Protein AF-A0A832K1Q1-F1 (afdb_monomer_lite)

Foldseek 3Di:
DDDDDDDDDPPPPPPPPPPDPPPPPPPPADDLVVLVVVLVVVCVVPPDPVRVVPDDQVNSLVSDDPVSNVSQFFVPDKDFAQAKDKDKWWAFCVVPDADPNQVVVPWDFPPDWDDDPPTITTITIDIDGGTMGGGHDNGPDDDPDGTD

pLDDT: mean 83.07, std 18.45, range [37.44, 98.56]

Secondary structure (DSSP, 8-state):
---------------------------S---HHHHHHHHHHHHHHHS-HHHHTT--HHHHHHHS-HHHHHHHHHBSEEEEESS-EEEEEEEEGGG-SPPHHHHHTT-EEEEEEEEETTEEEEEEEEEE-SEEEEE--S-SS--S----

Sequence (148 aa):
MKKLRAAKVLGLVVLGLTAAPLEAHVGPHPSVHDTVAGVIERMKRQLNTNELARLDPQAVEKFLTAAEREILATEHISFRVNVPVRLSVLRDARLGEEPFWLRARGFTQTGLTIKEGSATFDVWQKDFEAGPIGLGIHSFTGSGNHYL

Radius of gyration: 26.68 Å; chains: 1; bounding box: 58×71×86 Å

Structure (mmCIF, N/CA/C/O backbone):
data_AF-A0A832K1Q1-F1
#
_entry.id   AF-A0A832K1Q1-F1
#
loop_
_atom_site.group_PDB
_atom_site.id
_atom_site.type_symbol
_atom_site.label_atom_id
_atom_site.label_alt_id
_atom_site.label_comp_id
_atom_site.label_asym_id
_atom_site.label_entity_id
_atom_site.label_seq_id
_atom_site.pdbx_PDB_ins_code
_atom_site.Cartn_x
_atom_site.Cartn_y
_atom_site.Cartn_z
_atom_site.occupancy
_atom_site.B_iso_or_equiv
_atom_site.auth_seq_id
_atom_site.auth_comp_id
_atom_site.auth_asym_id
_atom_site.auth_atom_id
_atom_site.pdbx_PDB_model_num
ATOM 1 N N . MET A 1 1 ? 40.152 -50.542 64.490 1.00 37.44 1 MET A N 1
ATOM 2 C CA . MET A 1 1 ? 41.270 -50.776 63.548 1.00 37.44 1 MET A CA 1
ATOM 3 C C . MET A 1 1 ? 40.839 -50.379 62.142 1.00 37.44 1 MET A C 1
ATOM 5 O O . MET A 1 1 ? 39.741 -50.727 61.750 1.00 37.44 1 MET A O 1
ATOM 9 N N . LYS A 1 2 ? 41.726 -49.650 61.451 1.00 38.81 2 LYS A N 1
ATOM 10 C CA . LYS A 1 2 ? 41.850 -49.386 60.001 1.00 38.81 2 LYS A CA 1
ATOM 11 C C . LYS A 1 2 ? 40.664 -48.798 59.209 1.00 38.81 2 LYS A C 1
ATOM 13 O O . LYS A 1 2 ? 39.701 -49.453 58.847 1.00 38.81 2 LYS A O 1
ATOM 18 N N . LYS A 1 3 ? 40.897 -47.530 58.853 1.00 42.41 3 LYS A N 1
ATOM 19 C CA . LYS A 1 3 ? 40.311 -46.729 57.775 1.00 42.41 3 LYS A CA 1
ATOM 20 C C . LYS A 1 3 ? 40.369 -47.474 56.433 1.00 42.41 3 LYS A C 1
ATOM 22 O O . LYS A 1 3 ? 41.406 -48.065 56.136 1.00 42.41 3 LYS A O 1
ATOM 27 N N . LEU A 1 4 ? 39.361 -47.297 55.580 1.00 45.47 4 LEU A N 1
ATOM 28 C CA . LEU A 1 4 ? 39.524 -47.448 54.134 1.00 45.47 4 LEU A CA 1
ATOM 29 C C . LEU A 1 4 ? 39.119 -46.137 53.449 1.00 45.47 4 LEU A C 1
ATOM 31 O O . LEU A 1 4 ? 37.985 -45.682 53.547 1.00 45.47 4 LEU A O 1
ATOM 35 N N . ARG A 1 5 ? 40.109 -45.497 52.825 1.00 51.88 5 ARG A N 1
ATOM 36 C CA . ARG A 1 5 ? 39.954 -44.367 51.907 1.00 51.88 5 ARG A CA 1
ATOM 37 C C . ARG A 1 5 ? 39.826 -44.939 50.493 1.00 51.88 5 ARG A C 1
ATOM 39 O O . ARG A 1 5 ? 40.674 -45.738 50.115 1.00 51.88 5 ARG A O 1
ATOM 46 N N . ALA A 1 6 ? 38.864 -44.466 49.712 1.00 47.16 6 ALA A N 1
ATOM 47 C CA . ALA A 1 6 ? 38.870 -44.531 48.248 1.00 47.16 6 ALA A CA 1
ATOM 48 C C . ALA A 1 6 ? 38.012 -43.347 47.771 1.00 47.16 6 ALA A C 1
ATOM 50 O O . ALA A 1 6 ? 36.841 -43.269 48.107 1.00 47.16 6 ALA A O 1
ATOM 51 N N . ALA A 1 7 ? 38.602 -42.233 47.347 1.00 45.16 7 ALA A N 1
ATOM 52 C CA . ALA A 1 7 ? 39.237 -41.962 46.056 1.00 45.16 7 ALA A CA 1
ATOM 53 C C . ALA A 1 7 ? 38.302 -41.063 45.227 1.00 45.16 7 ALA A C 1
ATOM 55 O O . ALA A 1 7 ? 37.130 -41.349 45.027 1.00 45.16 7 ALA A O 1
ATOM 56 N N . LYS A 1 8 ? 38.860 -39.913 44.848 1.00 49.28 8 LYS A N 1
ATOM 57 C CA . LYS A 1 8 ? 38.256 -38.774 44.156 1.00 49.28 8 LYS A CA 1
ATOM 58 C C . LYS A 1 8 ? 37.570 -39.184 42.850 1.00 49.28 8 LYS A C 1
ATOM 60 O O . LYS A 1 8 ? 38.226 -39.813 42.030 1.00 49.28 8 LYS A O 1
ATOM 65 N N . VAL A 1 9 ? 36.380 -38.645 42.582 1.00 47.06 9 VAL A N 1
ATOM 66 C CA . VAL A 1 9 ? 36.018 -38.196 41.227 1.00 47.06 9 VAL A CA 1
ATOM 67 C C . VAL A 1 9 ? 35.274 -36.868 41.353 1.00 47.06 9 VAL A C 1
ATOM 69 O O . VAL A 1 9 ? 34.097 -36.809 41.693 1.00 47.06 9 VAL A O 1
ATOM 72 N N . LEU A 1 10 ? 36.016 -35.785 41.132 1.00 44.38 10 LEU A N 1
ATOM 73 C CA . LEU A 1 10 ? 35.478 -34.453 40.904 1.00 44.38 10 LEU A CA 1
ATOM 74 C C . LEU A 1 10 ? 34.925 -34.451 39.472 1.00 44.38 10 LEU A C 1
ATOM 76 O O . LEU A 1 10 ? 35.690 -34.345 38.516 1.00 44.38 10 LEU A O 1
ATOM 80 N N . GLY A 1 11 ? 33.618 -34.652 39.321 1.00 39.69 11 GLY A N 1
ATOM 81 C CA . GLY A 1 11 ? 32.939 -34.517 38.035 1.00 39.69 11 GLY A CA 1
ATOM 82 C C . GLY A 1 11 ? 32.775 -33.041 37.691 1.00 39.69 11 GLY A C 1
ATOM 83 O O . GLY A 1 11 ? 31.809 -32.412 38.113 1.00 39.69 11 GLY A O 1
ATOM 84 N N . LEU A 1 12 ? 33.735 -32.479 36.959 1.00 45.28 12 LEU A N 1
ATOM 85 C CA . LEU A 1 12 ? 33.630 -31.151 36.362 1.00 45.28 12 LEU A CA 1
ATOM 86 C C . LEU A 1 12 ? 32.632 -31.232 35.193 1.00 45.28 12 LEU A C 1
ATOM 88 O O . LEU A 1 12 ? 33.002 -31.611 34.084 1.00 45.28 12 LEU A O 1
ATOM 92 N N . VAL A 1 13 ? 31.359 -30.913 35.434 1.00 47.72 13 VAL A N 1
ATOM 93 C CA . VAL A 1 13 ? 30.390 -30.708 34.348 1.00 47.72 13 VAL A CA 1
ATOM 94 C C . VAL A 1 13 ? 30.695 -29.349 33.729 1.00 47.72 13 VAL A C 1
ATOM 96 O O . VAL A 1 13 ? 30.277 -28.308 34.231 1.00 47.72 13 VAL A O 1
ATOM 99 N N . VAL A 1 14 ? 31.463 -29.355 32.644 1.00 49.50 14 VAL A N 1
ATOM 100 C CA . VAL A 1 14 ? 31.569 -28.199 31.754 1.00 49.50 14 VAL A CA 1
ATOM 101 C C . VAL A 1 14 ? 30.231 -28.093 31.026 1.00 49.50 14 VAL A C 1
ATOM 103 O O . VAL A 1 14 ? 29.996 -28.794 30.043 1.00 49.50 14 VAL A O 1
ATOM 106 N N . LEU A 1 15 ? 29.331 -27.237 31.522 1.00 50.53 15 LEU A N 1
ATOM 107 C CA . LEU A 1 15 ? 28.257 -26.699 30.692 1.00 50.53 15 LEU A CA 1
ATOM 108 C C . LEU A 1 15 ? 28.934 -25.852 29.613 1.00 50.53 15 LEU A C 1
ATOM 110 O O . LEU A 1 15 ? 29.262 -24.686 29.829 1.00 50.53 15 LEU A O 1
ATOM 114 N N . GLY A 1 16 ? 29.181 -26.460 28.457 1.00 44.84 16 GLY A N 1
ATOM 115 C CA . GLY A 1 16 ? 29.462 -25.717 27.244 1.00 44.84 16 GLY A CA 1
ATOM 116 C C . GLY A 1 16 ? 28.224 -24.902 26.903 1.00 44.84 16 GLY A C 1
ATOM 117 O O . GLY A 1 16 ? 27.320 -25.406 26.244 1.00 44.84 16 GLY A O 1
ATOM 118 N N . LEU A 1 17 ? 28.168 -23.651 27.367 1.00 52.34 17 LEU A N 1
ATOM 119 C CA . LEU A 1 17 ? 27.318 -22.645 26.746 1.00 52.34 17 LEU A CA 1
ATOM 120 C C . LEU A 1 17 ? 27.866 -22.440 25.335 1.00 52.34 17 LEU A C 1
ATOM 122 O O . LEU A 1 17 ? 28.728 -21.596 25.095 1.00 52.34 17 LEU A O 1
ATOM 126 N N . THR A 1 18 ? 27.384 -23.241 24.390 1.00 51.12 18 THR A N 1
ATOM 127 C CA . THR A 1 18 ? 27.424 -22.867 22.986 1.00 51.12 18 THR A CA 1
ATOM 128 C C . THR A 1 18 ? 26.548 -21.628 22.872 1.00 51.12 18 THR A C 1
ATOM 130 O O . THR A 1 18 ? 25.323 -21.726 22.813 1.00 51.12 18 THR A O 1
ATOM 133 N N . ALA A 1 19 ? 27.172 -20.454 22.924 1.00 57.78 19 ALA A N 1
ATOM 134 C CA . ALA A 1 19 ? 26.560 -19.218 22.481 1.00 57.78 19 ALA A CA 1
ATOM 135 C C . ALA A 1 19 ? 26.289 -19.376 20.981 1.00 57.78 19 ALA A C 1
ATOM 137 O O . ALA A 1 19 ? 27.124 -19.040 20.145 1.00 57.78 19 ALA A O 1
ATOM 138 N N . ALA A 1 20 ? 25.148 -19.975 20.641 1.00 57.19 20 ALA A N 1
ATOM 139 C CA . ALA A 1 20 ? 24.602 -19.829 19.310 1.00 57.19 20 ALA A CA 1
ATOM 140 C C . ALA A 1 20 ? 24.404 -18.322 19.108 1.00 57.19 20 ALA A C 1
ATOM 142 O O . ALA A 1 20 ? 23.810 -17.685 19.988 1.00 57.19 20 ALA A O 1
ATOM 143 N N . PRO A 1 21 ? 24.920 -17.722 18.023 1.00 48.41 21 PRO A N 1
ATOM 144 C CA . PRO A 1 21 ? 24.524 -16.371 17.693 1.00 48.41 21 PRO A CA 1
ATOM 145 C C . PRO A 1 21 ? 23.005 -16.409 17.524 1.00 48.41 21 PRO A C 1
ATOM 147 O O . PRO A 1 21 ? 22.481 -17.062 16.623 1.00 48.41 21 PRO A O 1
ATOM 150 N N . LEU A 1 22 ? 22.289 -15.765 18.446 1.00 45.94 22 LEU A N 1
ATOM 151 C CA . LEU A 1 22 ? 20.932 -15.315 18.193 1.00 45.94 22 LEU A CA 1
ATOM 152 C C . LEU A 1 22 ? 21.081 -14.271 17.101 1.00 45.94 22 LEU A C 1
ATOM 154 O O . LEU A 1 22 ? 21.252 -13.084 17.376 1.00 45.94 22 LEU A O 1
ATOM 158 N N . GLU A 1 23 ? 21.119 -14.727 15.857 1.00 44.59 23 GLU A N 1
ATOM 159 C CA . GLU A 1 23 ? 20.950 -13.823 14.752 1.00 44.59 23 GLU A CA 1
ATOM 160 C C . GLU A 1 23 ? 19.552 -13.241 14.903 1.00 44.59 23 GLU A C 1
ATOM 162 O O . GLU A 1 23 ? 18.542 -13.892 14.639 1.00 44.59 23 GLU A O 1
ATOM 1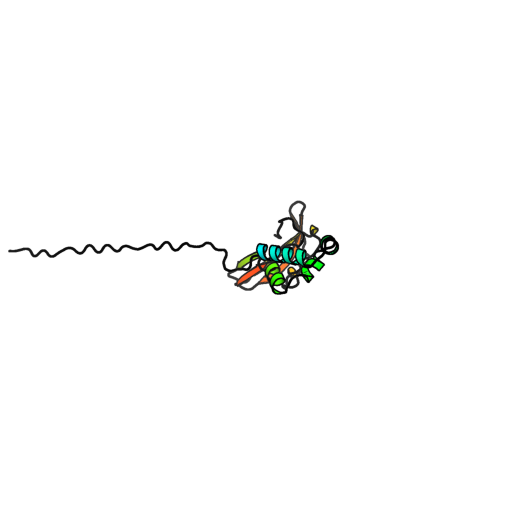67 N N . ALA A 1 24 ? 19.502 -11.996 15.363 1.00 43.62 24 ALA A N 1
ATOM 168 C CA . ALA A 1 24 ? 18.348 -11.129 15.227 1.00 43.62 24 ALA A CA 1
ATOM 169 C C . ALA A 1 24 ? 18.180 -10.757 13.743 1.00 43.62 24 ALA A C 1
ATOM 171 O O . ALA A 1 24 ? 18.083 -9.586 13.385 1.00 43.62 24 ALA A O 1
ATOM 172 N N . HIS A 1 25 ? 18.203 -11.757 12.862 1.00 43.25 25 HIS A N 1
ATOM 173 C CA . HIS A 1 25 ? 17.739 -11.595 11.508 1.00 43.25 25 HIS A CA 1
ATOM 174 C C . HIS A 1 25 ? 16.244 -11.318 11.609 1.00 43.25 25 HIS A C 1
ATOM 176 O O . HIS A 1 25 ? 15.479 -12.100 12.181 1.00 43.25 25 HIS A O 1
ATOM 182 N N . VAL A 1 26 ? 15.832 -10.180 11.049 1.00 55.03 26 VAL A N 1
ATOM 183 C CA . VAL A 1 26 ? 14.478 -10.039 10.515 1.00 55.03 26 VAL A CA 1
ATOM 184 C C . VAL A 1 26 ? 14.248 -11.328 9.723 1.00 55.03 26 VAL A C 1
ATOM 186 O O . VAL A 1 26 ? 15.103 -11.674 8.909 1.00 55.03 26 VAL A O 1
ATOM 189 N N . GLY A 1 27 ? 13.226 -12.118 10.079 1.00 56.88 27 GLY A N 1
ATOM 190 C CA . GLY A 1 27 ? 13.032 -13.470 9.533 1.00 56.88 27 GLY A CA 1
ATOM 191 C C . GLY A 1 27 ? 13.063 -13.497 7.995 1.00 56.88 27 GLY A C 1
ATOM 192 O O . GLY A 1 27 ? 13.064 -12.435 7.379 1.00 56.88 27 GLY A O 1
ATOM 193 N N . PRO A 1 28 ? 13.073 -14.674 7.344 1.00 66.62 28 PRO A N 1
ATOM 194 C CA . PRO A 1 28 ? 13.173 -14.779 5.888 1.00 66.62 28 PRO A CA 1
ATOM 195 C C . PRO A 1 28 ? 11.925 -14.185 5.215 1.00 66.62 28 PRO A C 1
ATOM 197 O O . PRO A 1 28 ? 10.971 -14.889 4.894 1.00 66.62 28 PRO A O 1
ATOM 200 N N . HIS A 1 29 ? 11.937 -12.872 5.031 1.00 68.56 29 HIS A N 1
ATOM 201 C CA . HIS A 1 29 ? 10.872 -12.071 4.461 1.00 68.56 29 HIS A CA 1
ATOM 202 C C . HIS A 1 29 ? 11.453 -11.274 3.293 1.00 68.56 29 HIS A C 1
ATOM 204 O O . HIS A 1 29 ? 12.572 -10.762 3.399 1.00 68.56 29 HIS A O 1
ATOM 210 N N . PRO A 1 30 ? 10.743 -11.195 2.157 1.00 80.44 30 PRO A N 1
ATOM 211 C CA . PRO A 1 30 ? 11.204 -10.411 1.024 1.00 80.44 30 PRO A CA 1
ATOM 212 C C . PRO A 1 30 ? 11.410 -8.939 1.403 1.00 80.44 30 PRO A C 1
ATOM 214 O O . PRO A 1 30 ? 10.553 -8.311 2.018 1.00 80.44 30 PRO A O 1
ATOM 217 N N . SER A 1 31 ? 12.549 -8.373 1.012 1.00 89.06 31 SER A N 1
ATOM 218 C CA . SER A 1 31 ? 12.895 -6.981 1.303 1.00 89.06 31 SER A CA 1
ATOM 219 C C . SER A 1 31 ? 12.189 -6.029 0.336 1.00 89.06 31 SER A C 1
ATOM 221 O O . SER A 1 31 ? 12.382 -6.105 -0.883 1.00 89.06 31 SER A O 1
ATOM 223 N N . VAL A 1 32 ? 11.402 -5.085 0.870 1.00 91.44 32 VAL A N 1
ATOM 224 C CA . VAL A 1 32 ? 10.816 -3.979 0.088 1.00 91.44 32 VAL A CA 1
ATOM 225 C C . VAL A 1 32 ? 11.912 -3.165 -0.595 1.00 91.44 32 VAL A C 1
ATOM 227 O O . VAL A 1 32 ? 11.771 -2.811 -1.762 1.00 91.44 32 VAL A O 1
ATOM 230 N N . HIS A 1 33 ? 13.022 -2.906 0.100 1.00 91.00 33 HIS A N 1
ATOM 231 C CA . HIS A 1 33 ? 14.139 -2.140 -0.447 1.00 91.00 33 HIS A CA 1
ATOM 232 C C . HIS A 1 33 ? 14.745 -2.825 -1.675 1.00 91.00 33 HIS A C 1
ATOM 234 O O . HIS A 1 33 ? 14.878 -2.198 -2.726 1.00 91.00 33 HIS A O 1
ATOM 240 N N . ASP A 1 34 ? 15.041 -4.122 -1.566 1.00 92.69 34 ASP A N 1
ATOM 241 C CA . ASP A 1 34 ? 15.647 -4.886 -2.662 1.00 92.69 34 ASP A CA 1
ATOM 242 C C . ASP A 1 34 ? 14.673 -5.032 -3.833 1.00 92.69 34 ASP A C 1
ATOM 244 O O . ASP A 1 34 ? 15.068 -4.938 -4.996 1.00 92.69 34 ASP A O 1
ATOM 248 N N . THR A 1 35 ? 13.382 -5.182 -3.527 1.00 95.12 35 THR A N 1
ATOM 249 C CA . THR A 1 35 ? 12.304 -5.213 -4.521 1.00 95.12 35 THR A CA 1
ATOM 250 C C . THR A 1 35 ? 12.243 -3.900 -5.298 1.00 95.12 35 THR A C 1
ATOM 252 O O . THR A 1 35 ? 12.279 -3.908 -6.527 1.00 95.12 35 THR A O 1
ATOM 255 N N . VAL A 1 36 ? 12.217 -2.756 -4.606 1.00 93.44 36 VAL A N 1
ATOM 256 C CA . VAL A 1 36 ? 12.211 -1.429 -5.243 1.00 93.44 36 VAL A CA 1
ATOM 257 C C . VAL A 1 36 ? 13.481 -1.211 -6.067 1.00 93.44 36 VAL A C 1
ATOM 259 O O . VAL A 1 36 ? 13.392 -0.773 -7.214 1.00 93.44 36 VAL A O 1
ATOM 262 N N . ALA A 1 37 ? 14.656 -1.554 -5.532 1.00 93.44 37 ALA A N 1
ATOM 263 C CA . ALA A 1 37 ? 15.921 -1.436 -6.253 1.00 93.44 37 ALA A CA 1
ATOM 264 C C . ALA A 1 37 ? 15.919 -2.281 -7.539 1.00 93.44 37 ALA A C 1
ATOM 266 O O . ALA A 1 37 ? 16.270 -1.786 -8.611 1.00 93.44 37 ALA A O 1
ATOM 267 N N . GLY A 1 38 ? 15.450 -3.529 -7.461 1.00 95.88 38 GLY A N 1
ATOM 268 C CA . GLY A 1 38 ? 15.318 -4.422 -8.610 1.00 95.88 38 GLY A CA 1
ATOM 269 C C . GLY A 1 38 ? 14.358 -3.892 -9.679 1.00 95.88 38 GLY A C 1
ATOM 270 O O . GLY A 1 38 ? 14.685 -3.932 -10.871 1.00 95.88 38 GLY A O 1
ATOM 271 N N . VAL A 1 39 ? 13.210 -3.343 -9.267 1.00 95.69 39 VAL A N 1
ATOM 272 C CA . VAL A 1 39 ? 12.236 -2.706 -10.168 1.00 95.69 39 VAL A CA 1
ATOM 273 C C . VAL A 1 39 ? 12.859 -1.500 -10.871 1.00 95.69 39 VAL A C 1
ATOM 275 O O . VAL A 1 39 ? 12.787 -1.418 -12.097 1.00 95.69 39 VAL A O 1
ATOM 278 N N . ILE A 1 40 ? 13.527 -0.607 -10.132 1.00 93.62 40 ILE A N 1
ATOM 279 C CA . ILE A 1 40 ? 14.201 0.577 -10.691 1.00 93.62 40 ILE A CA 1
ATOM 280 C C . ILE A 1 40 ? 15.266 0.165 -11.712 1.00 93.62 40 ILE A C 1
ATOM 282 O O . ILE A 1 40 ? 15.317 0.709 -12.816 1.00 93.62 40 ILE A O 1
ATOM 286 N N . GLU A 1 41 ? 16.101 -0.818 -11.382 1.00 95.81 41 GLU A N 1
ATOM 287 C CA . GLU A 1 41 ? 17.133 -1.306 -12.297 1.00 95.81 41 GLU A CA 1
ATOM 288 C C . GLU A 1 41 ? 16.533 -1.959 -13.548 1.00 95.81 41 GLU A C 1
ATOM 290 O O . GLU A 1 41 ? 17.065 -1.798 -14.649 1.00 95.81 41 GLU A O 1
ATOM 295 N N . ARG A 1 42 ? 15.394 -2.656 -13.430 1.00 96.69 42 ARG A N 1
ATOM 296 C CA . ARG A 1 42 ? 14.676 -3.184 -14.599 1.00 96.69 42 ARG A CA 1
ATOM 297 C C . ARG A 1 42 ? 14.083 -2.063 -15.454 1.00 96.69 42 ARG A C 1
ATOM 299 O O . ARG A 1 42 ? 14.232 -2.120 -16.673 1.00 96.69 42 ARG A O 1
ATOM 306 N N . MET A 1 43 ? 13.478 -1.044 -14.844 1.00 95.81 43 MET A N 1
ATOM 307 C CA . MET A 1 43 ? 12.947 0.124 -15.556 1.00 95.81 43 MET A CA 1
ATOM 308 C C . MET A 1 43 ? 14.042 0.826 -16.359 1.00 95.81 43 MET A C 1
ATOM 310 O O . MET A 1 43 ? 13.863 1.038 -17.551 1.00 95.81 43 MET A O 1
ATOM 314 N N . LYS A 1 44 ? 15.210 1.094 -15.759 1.00 94.00 44 LYS A N 1
ATOM 315 C CA . LYS A 1 44 ? 16.351 1.718 -16.457 1.00 94.00 44 LYS A CA 1
ATOM 316 C C . LYS A 1 44 ? 16.856 0.915 -17.661 1.00 94.00 44 LYS A C 1
ATOM 318 O O . LYS A 1 44 ? 17.424 1.498 -18.577 1.00 94.00 44 LYS A O 1
ATOM 323 N N . ARG A 1 45 ? 16.692 -0.414 -17.655 1.00 96.38 45 ARG A N 1
ATOM 324 C CA . ARG A 1 45 ? 17.088 -1.285 -18.776 1.00 96.38 45 ARG A CA 1
ATOM 325 C C . ARG A 1 45 ? 16.040 -1.370 -19.883 1.00 96.38 45 ARG A C 1
ATOM 327 O O . ARG A 1 45 ? 16.411 -1.615 -21.025 1.00 96.38 45 ARG A O 1
ATOM 334 N N . GLN A 1 46 ? 14.757 -1.256 -19.544 1.00 96.38 46 GLN A N 1
ATOM 335 C CA . GLN A 1 46 ? 13.648 -1.502 -20.475 1.00 96.38 46 GLN A CA 1
ATOM 336 C C . GLN A 1 46 ? 13.002 -0.224 -21.014 1.00 96.38 46 GLN A C 1
ATOM 338 O O . GLN A 1 46 ? 12.429 -0.264 -22.097 1.00 96.38 46 GLN A O 1
ATOM 343 N N . LEU A 1 47 ? 13.091 0.882 -20.275 1.00 95.75 47 LEU A N 1
ATOM 344 C CA . LEU A 1 47 ? 12.473 2.158 -20.617 1.00 95.75 47 LEU A CA 1
ATOM 345 C C . LEU A 1 47 ? 13.532 3.153 -21.092 1.00 95.75 47 LEU A C 1
ATOM 347 O O . LEU A 1 47 ? 14.610 3.270 -20.507 1.00 95.75 47 LEU A O 1
ATOM 351 N N . ASN A 1 48 ? 13.213 3.908 -22.137 1.00 94.00 48 ASN A N 1
ATOM 352 C CA . ASN A 1 48 ? 14.043 5.012 -22.602 1.00 94.00 48 ASN A CA 1
ATOM 353 C C . ASN A 1 48 ? 13.834 6.278 -21.749 1.00 94.00 48 ASN A C 1
ATOM 355 O O . ASN A 1 48 ? 12.899 6.381 -20.956 1.00 94.00 48 ASN A O 1
ATOM 359 N N . THR A 1 49 ? 14.689 7.287 -21.937 1.00 91.50 49 THR A N 1
ATOM 360 C CA . THR A 1 49 ? 14.655 8.538 -21.157 1.00 91.50 49 THR A CA 1
ATOM 361 C C . THR A 1 49 ? 13.297 9.243 -21.192 1.00 91.50 49 THR A C 1
ATOM 363 O O . THR A 1 49 ? 12.854 9.764 -20.172 1.00 91.50 49 THR A O 1
ATOM 366 N N . ASN A 1 50 ? 12.614 9.249 -22.342 1.00 91.94 50 ASN A N 1
ATOM 367 C CA . ASN A 1 50 ? 11.310 9.901 -22.476 1.00 91.94 50 ASN A CA 1
ATOM 368 C C . ASN A 1 50 ? 10.193 9.119 -21.775 1.00 91.94 50 ASN A C 1
ATOM 370 O O . ASN A 1 50 ? 9.218 9.725 -21.338 1.00 91.94 50 ASN A O 1
ATOM 374 N N . GLU A 1 51 ? 10.307 7.794 -21.696 1.00 92.06 51 GLU A N 1
ATOM 375 C CA . GLU A 1 51 ? 9.378 6.939 -20.950 1.00 92.06 51 GLU A CA 1
ATOM 376 C C . GLU A 1 51 ? 9.598 7.096 -19.445 1.00 92.06 51 GLU A C 1
ATOM 378 O O . GLU A 1 51 ? 8.644 7.345 -18.714 1.00 92.06 51 GLU A O 1
ATOM 383 N N . LEU A 1 52 ? 10.859 7.064 -18.994 1.00 91.06 52 LEU A N 1
ATOM 384 C CA . LEU A 1 52 ? 11.227 7.301 -17.595 1.00 91.06 52 LEU A CA 1
ATOM 385 C C . LEU A 1 52 ? 10.756 8.675 -17.100 1.00 91.06 52 LEU A C 1
ATOM 387 O O . LEU A 1 52 ? 10.209 8.779 -16.007 1.00 91.06 52 LEU A O 1
ATOM 391 N N . ALA A 1 53 ? 10.918 9.724 -17.913 1.00 89.50 53 ALA A N 1
ATOM 392 C CA . ALA A 1 53 ? 10.505 11.086 -17.565 1.00 89.50 53 ALA A CA 1
ATOM 393 C C . ALA A 1 53 ? 8.980 11.274 -17.464 1.00 89.50 53 ALA A C 1
ATOM 395 O O . ALA A 1 53 ? 8.526 12.292 -16.946 1.00 89.50 53 ALA A O 1
ATOM 396 N N . ARG A 1 54 ? 8.192 10.324 -17.979 1.00 91.00 54 ARG A N 1
ATOM 397 C CA . ARG A 1 54 ? 6.722 10.351 -17.961 1.00 91.00 54 ARG A CA 1
ATOM 398 C C . ARG A 1 54 ? 6.118 9.316 -17.013 1.00 91.00 54 ARG A C 1
ATOM 400 O O . ARG A 1 54 ? 4.907 9.126 -17.048 1.00 91.00 54 ARG A O 1
ATOM 407 N N . LEU A 1 55 ? 6.935 8.638 -16.204 1.00 89.88 55 LEU A N 1
ATOM 408 C CA . LEU A 1 55 ? 6.431 7.675 -15.232 1.00 89.88 55 LEU A CA 1
ATOM 409 C C . LEU A 1 55 ? 5.519 8.366 -14.216 1.00 89.88 55 LEU A C 1
ATOM 411 O O . LEU A 1 55 ? 5.909 9.327 -13.554 1.00 89.88 55 LEU A O 1
ATOM 415 N N . ASP A 1 56 ? 4.323 7.812 -14.075 1.00 89.44 56 ASP A N 1
ATOM 416 C CA . ASP A 1 56 ? 3.373 8.114 -13.015 1.00 89.44 56 ASP A CA 1
ATOM 417 C C . ASP A 1 56 ? 3.169 6.864 -12.128 1.00 89.44 56 ASP A C 1
ATOM 419 O O . ASP A 1 56 ? 3.625 5.765 -12.482 1.00 89.44 56 ASP A O 1
ATOM 423 N N . PRO A 1 57 ? 2.523 6.989 -10.955 1.00 88.12 57 PRO A N 1
ATOM 424 C CA . PRO A 1 57 ? 2.333 5.857 -10.048 1.00 88.12 57 PRO A CA 1
ATOM 425 C C . PRO A 1 57 ? 1.569 4.685 -10.682 1.00 88.12 57 PRO A C 1
ATOM 427 O O . PRO A 1 57 ? 1.882 3.526 -10.405 1.00 88.12 57 PRO A O 1
ATOM 430 N N . GLN A 1 58 ? 0.611 4.959 -11.573 1.00 88.81 58 GLN A N 1
ATOM 431 C CA . GLN A 1 58 ? -0.171 3.922 -12.244 1.00 88.81 58 GLN A CA 1
ATOM 432 C C . GLN A 1 58 ? 0.682 3.125 -13.243 1.00 88.81 58 GLN A C 1
ATOM 434 O O . GLN A 1 58 ? 0.551 1.902 -13.348 1.00 88.81 58 GLN A O 1
ATOM 439 N N . ALA A 1 59 ? 1.557 3.799 -13.987 1.00 91.25 59 ALA A N 1
ATOM 440 C CA . ALA A 1 59 ? 2.514 3.176 -14.889 1.00 91.25 59 ALA A CA 1
ATOM 441 C C . ALA A 1 59 ? 3.523 2.323 -14.111 1.00 91.25 59 ALA A C 1
ATOM 443 O O . ALA A 1 59 ? 3.826 1.206 -14.534 1.00 91.25 59 ALA A O 1
ATOM 444 N N . VAL A 1 60 ? 3.985 2.809 -12.952 1.00 92.19 60 VAL A N 1
ATOM 445 C CA . VAL A 1 60 ? 4.841 2.036 -12.042 1.00 92.19 60 VAL A CA 1
ATOM 446 C C . VAL A 1 60 ? 4.127 0.771 -11.575 1.00 92.19 60 VAL A C 1
ATOM 448 O O . VAL A 1 60 ? 4.693 -0.310 -11.713 1.00 92.19 60 VAL A O 1
ATOM 451 N N . GLU A 1 61 ? 2.882 0.865 -11.096 1.00 92.31 61 GLU A N 1
ATOM 452 C CA . GLU A 1 61 ? 2.125 -0.307 -10.639 1.00 92.31 61 GLU A CA 1
ATOM 453 C C . GLU A 1 61 ? 1.955 -1.353 -11.753 1.00 92.31 61 GLU A C 1
ATOM 455 O O . GLU A 1 61 ? 2.175 -2.542 -11.525 1.00 92.31 61 GLU A O 1
ATOM 460 N N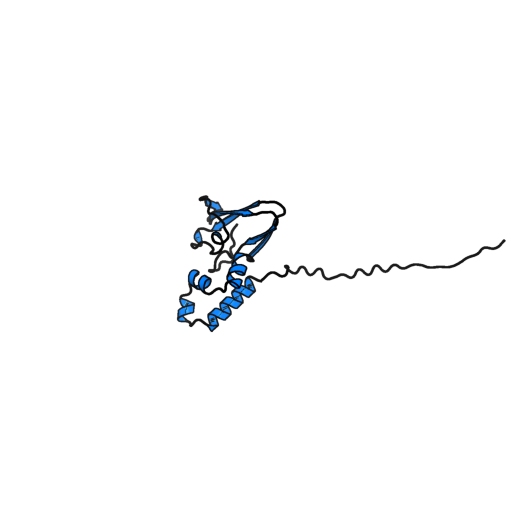 . LYS A 1 62 ? 1.623 -0.920 -12.977 1.00 93.44 62 LYS A N 1
ATOM 461 C CA . LYS A 1 62 ? 1.470 -1.807 -14.147 1.00 93.44 62 LYS A CA 1
ATOM 462 C C . LYS A 1 62 ? 2.779 -2.477 -14.579 1.00 93.44 62 LYS A C 1
ATOM 464 O O . LYS A 1 62 ? 2.733 -3.503 -15.253 1.00 93.44 62 LYS A O 1
ATOM 469 N N . PHE A 1 63 ? 3.928 -1.904 -14.224 1.00 95.25 63 PHE A N 1
ATOM 470 C CA . PHE A 1 63 ? 5.250 -2.454 -14.529 1.00 95.25 63 PHE A CA 1
ATOM 471 C C . PHE A 1 63 ? 5.695 -3.543 -13.536 1.00 95.25 63 PHE A C 1
ATOM 473 O O . PHE A 1 63 ? 6.638 -4.300 -13.807 1.00 95.25 63 PHE A O 1
ATOM 480 N N . LEU A 1 64 ? 5.051 -3.624 -12.369 1.00 96.50 64 LEU A N 1
ATOM 481 C CA . LEU A 1 64 ? 5.369 -4.626 -11.358 1.00 96.50 64 LEU A CA 1
ATOM 482 C C . LEU A 1 64 ? 4.964 -6.021 -11.830 1.00 96.50 64 LEU A C 1
ATOM 484 O O . LEU A 1 64 ? 3.886 -6.241 -12.384 1.00 96.50 64 LEU A O 1
ATOM 488 N N . THR A 1 65 ? 5.811 -7.001 -11.535 1.00 97.12 65 THR A N 1
ATOM 489 C CA . THR A 1 65 ? 5.394 -8.403 -11.583 1.00 97.12 65 THR A CA 1
ATOM 490 C C . THR A 1 65 ? 4.418 -8.698 -10.442 1.00 97.12 65 THR A C 1
ATOM 492 O O . THR A 1 65 ? 4.371 -7.982 -9.441 1.00 97.12 65 THR A O 1
ATOM 495 N N . ALA A 1 66 ? 3.665 -9.796 -10.548 1.00 96.00 66 ALA A N 1
ATOM 496 C CA . ALA A 1 66 ? 2.744 -10.209 -9.487 1.00 96.00 66 ALA A CA 1
ATOM 497 C C . ALA A 1 66 ? 3.454 -10.425 -8.135 1.00 96.00 66 ALA A C 1
ATOM 499 O O . ALA A 1 66 ? 2.923 -10.035 -7.101 1.00 96.00 66 ALA A O 1
ATOM 500 N N . ALA A 1 67 ? 4.666 -10.993 -8.151 1.00 96.12 67 ALA A N 1
ATOM 501 C CA . ALA A 1 67 ? 5.454 -11.224 -6.941 1.00 96.12 67 ALA A CA 1
ATOM 502 C C . ALA A 1 67 ? 5.912 -9.909 -6.292 1.00 96.12 67 ALA A C 1
ATOM 504 O O . ALA A 1 67 ? 5.754 -9.728 -5.091 1.00 96.12 67 ALA A O 1
ATOM 505 N N . GLU A 1 68 ? 6.428 -8.964 -7.079 1.00 96.56 68 GLU A N 1
ATOM 506 C CA . GLU A 1 68 ? 6.845 -7.654 -6.561 1.00 96.56 68 GLU A CA 1
ATOM 507 C C . GLU A 1 68 ? 5.650 -6.862 -6.036 1.00 96.56 68 GLU A C 1
ATOM 509 O O . GLU A 1 68 ? 5.738 -6.240 -4.982 1.00 96.56 68 GLU A O 1
ATOM 514 N N . ARG A 1 69 ? 4.515 -6.919 -6.740 1.00 96.25 69 ARG A N 1
ATOM 515 C CA . ARG A 1 69 ? 3.275 -6.280 -6.301 1.00 96.25 69 ARG A CA 1
ATOM 516 C C . ARG A 1 69 ? 2.808 -6.824 -4.954 1.00 96.25 69 ARG A C 1
ATOM 518 O O . ARG A 1 69 ? 2.393 -6.028 -4.121 1.00 96.25 69 ARG A O 1
ATOM 525 N N . GLU A 1 70 ? 2.908 -8.135 -4.732 1.00 95.75 70 GLU A N 1
ATOM 526 C CA . GLU A 1 70 ? 2.599 -8.739 -3.431 1.00 95.75 70 GLU A CA 1
ATOM 527 C C . GLU A 1 70 ? 3.560 -8.234 -2.350 1.00 95.75 70 GLU A C 1
ATOM 529 O O . GLU A 1 70 ? 3.107 -7.709 -1.340 1.00 95.75 70 GLU A O 1
ATOM 534 N N . ILE A 1 71 ? 4.875 -8.270 -2.596 1.00 95.75 71 ILE A N 1
ATOM 535 C CA . ILE A 1 71 ? 5.878 -7.806 -1.622 1.00 95.75 71 ILE A CA 1
ATOM 536 C C . ILE A 1 71 ? 5.630 -6.344 -1.226 1.00 95.75 71 ILE A C 1
ATOM 538 O O . ILE A 1 71 ? 5.584 -6.009 -0.043 1.00 95.75 71 ILE A O 1
ATOM 542 N N . LEU A 1 72 ? 5.406 -5.465 -2.207 1.00 95.38 72 LEU A N 1
ATOM 543 C CA . LEU A 1 72 ? 5.124 -4.050 -1.953 1.00 95.38 72 LEU A CA 1
ATOM 544 C C . LEU A 1 72 ? 3.762 -3.822 -1.278 1.00 95.38 72 LEU A C 1
ATOM 546 O O . LEU A 1 72 ? 3.539 -2.753 -0.713 1.00 95.38 72 LEU A O 1
ATOM 550 N N . ALA A 1 73 ? 2.858 -4.800 -1.314 1.00 95.38 73 ALA A N 1
ATOM 551 C CA . ALA A 1 73 ? 1.545 -4.746 -0.684 1.00 95.38 73 ALA A CA 1
ATOM 552 C C . ALA A 1 73 ? 1.510 -5.331 0.741 1.00 95.38 73 ALA A C 1
ATOM 554 O O . ALA A 1 73 ? 0.500 -5.145 1.436 1.00 95.38 73 ALA A O 1
ATOM 555 N N . THR A 1 74 ? 2.559 -6.040 1.180 1.00 95.12 74 THR A N 1
ATOM 556 C CA . THR A 1 74 ? 2.551 -6.785 2.453 1.00 95.12 74 THR A CA 1
ATOM 557 C C . THR A 1 74 ? 3.766 -6.572 3.345 1.00 95.12 74 THR A C 1
ATOM 559 O O . THR A 1 74 ? 3.604 -6.646 4.557 1.00 95.12 74 THR A O 1
ATOM 562 N N . GLU A 1 75 ? 4.950 -6.307 2.794 1.00 94.06 75 GLU A N 1
ATOM 563 C CA . GLU A 1 75 ? 6.207 -6.405 3.554 1.00 94.06 75 GLU A CA 1
ATOM 564 C C . GLU A 1 75 ? 6.742 -5.058 4.063 1.00 94.06 75 GLU A C 1
ATOM 566 O O . GLU A 1 75 ? 7.851 -4.990 4.590 1.00 94.06 75 GLU A O 1
ATOM 571 N N . HIS A 1 76 ? 5.985 -3.964 3.912 1.00 92.81 76 HIS A N 1
ATOM 572 C CA . HIS A 1 76 ? 6.423 -2.646 4.387 1.00 92.81 76 HIS A CA 1
ATOM 573 C C . HIS A 1 76 ? 6.340 -2.532 5.914 1.00 92.81 76 HIS A C 1
ATOM 575 O O . HIS A 1 76 ? 7.282 -2.074 6.558 1.00 92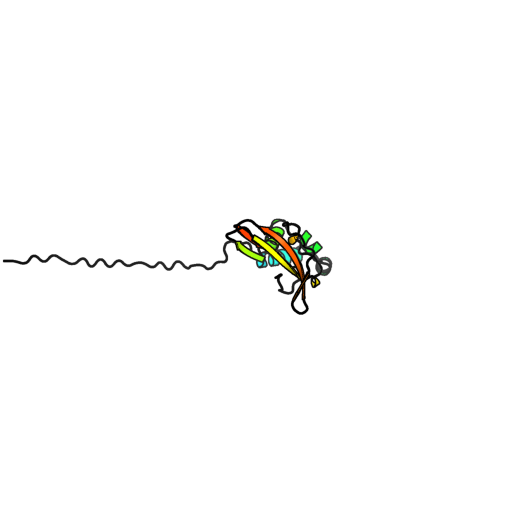.81 76 HIS A O 1
ATOM 581 N N . ILE A 1 77 ? 5.228 -2.983 6.501 1.00 92.12 77 ILE A N 1
ATOM 582 C CA . ILE A 1 77 ? 5.072 -3.152 7.952 1.00 92.12 77 ILE A CA 1
ATOM 583 C C . ILE A 1 77 ? 4.459 -4.526 8.20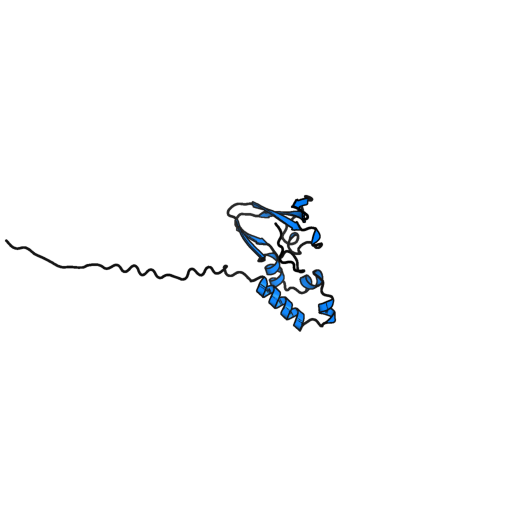4 1.00 92.12 77 ILE A C 1
ATOM 585 O O . ILE A 1 77 ? 3.319 -4.770 7.813 1.00 92.12 77 ILE A O 1
ATOM 589 N N . SER A 1 78 ? 5.187 -5.390 8.911 1.00 92.44 78 SER A N 1
ATOM 590 C CA . SER A 1 78 ? 4.755 -6.754 9.229 1.00 92.44 78 SER A CA 1
ATOM 591 C C . SER A 1 78 ? 4.802 -7.006 10.731 1.00 92.44 78 SER A C 1
ATOM 593 O O . SER A 1 78 ? 5.800 -6.730 11.396 1.00 92.44 78 SER A O 1
ATOM 595 N N . PHE A 1 79 ? 3.722 -7.546 11.282 1.00 94.31 79 PHE A N 1
ATOM 596 C CA . PHE A 1 79 ? 3.605 -7.881 12.699 1.00 94.31 79 PHE A CA 1
ATOM 597 C C . PHE A 1 79 ? 2.665 -9.071 12.900 1.00 94.31 79 PHE A C 1
ATOM 599 O O . PHE A 1 79 ? 2.075 -9.592 11.957 1.00 94.31 79 PHE A O 1
ATOM 606 N N . ARG A 1 80 ? 2.538 -9.550 14.139 1.00 96.56 80 ARG A N 1
ATOM 607 C CA . ARG A 1 80 ? 1.620 -10.636 14.495 1.00 96.56 80 ARG A CA 1
ATOM 608 C C . ARG A 1 80 ? 0.721 -10.203 15.640 1.00 96.56 80 ARG A C 1
ATOM 610 O O . ARG A 1 80 ? 1.193 -9.623 16.612 1.00 96.56 80 ARG A O 1
ATOM 617 N N . VAL A 1 81 ? -0.555 -10.544 15.525 1.00 97.06 81 VAL A N 1
ATOM 618 C CA . VAL A 1 81 ? -1.566 -10.368 16.569 1.00 97.06 81 VAL A CA 1
ATOM 619 C C . VAL A 1 81 ? -1.999 -11.731 17.099 1.00 97.06 81 VAL A C 1
ATOM 621 O O . VAL A 1 81 ? -2.030 -12.717 16.362 1.00 97.06 81 VAL A O 1
ATOM 624 N N . ASN A 1 82 ? -2.293 -11.814 18.392 1.00 97.94 82 ASN A N 1
ATOM 625 C CA . ASN A 1 82 ? -2.642 -13.063 19.081 1.00 97.94 82 ASN A CA 1
ATOM 626 C C . ASN A 1 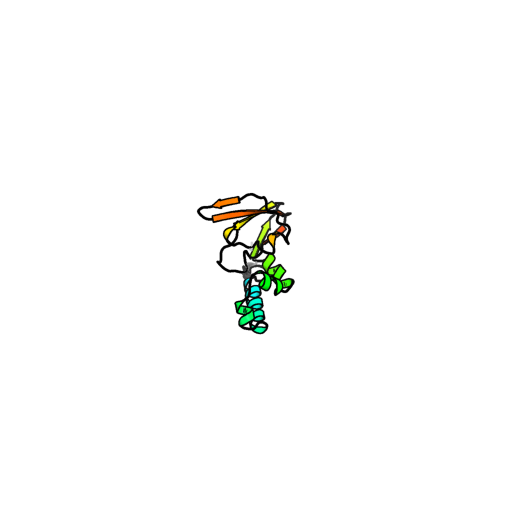82 ? -4.154 -13.260 19.284 1.00 97.94 82 ASN A C 1
ATOM 628 O O . ASN A 1 82 ? -4.570 -14.303 19.778 1.00 97.94 82 ASN A O 1
ATOM 632 N N . VAL A 1 83 ? -4.961 -12.268 18.918 1.00 98.31 83 VAL A N 1
ATOM 633 C CA . VAL A 1 83 ? -6.426 -12.281 18.971 1.00 98.31 83 VAL A CA 1
ATOM 634 C C . VAL A 1 83 ? -6.969 -11.609 17.707 1.00 98.31 83 VAL A C 1
ATOM 636 O O . VAL A 1 83 ? -6.210 -10.885 17.057 1.00 98.31 83 VAL A O 1
ATOM 639 N N . PRO A 1 84 ? -8.245 -11.820 17.346 1.00 98.56 84 PRO A N 1
ATOM 640 C CA . PRO A 1 84 ? -8.872 -11.052 16.278 1.00 98.56 84 PRO A CA 1
ATOM 641 C C . PRO A 1 84 ? -8.838 -9.550 16.583 1.00 98.56 84 PRO A C 1
ATOM 643 O O . PRO A 1 84 ? -9.098 -9.132 17.715 1.00 98.56 84 PRO A O 1
ATOM 646 N N . VAL A 1 85 ? -8.515 -8.737 15.579 1.00 98.44 85 VAL A N 1
ATOM 647 C CA . VAL A 1 85 ? -8.404 -7.278 15.701 1.00 98.44 85 VAL A CA 1
ATOM 648 C C . VAL A 1 85 ? -9.088 -6.576 14.537 1.00 98.44 85 VAL A C 1
ATOM 650 O O . VAL A 1 85 ? -9.113 -7.073 13.413 1.00 98.44 85 VAL A O 1
ATOM 653 N N . ARG A 1 86 ? -9.568 -5.358 14.792 1.00 98.06 86 ARG A N 1
ATOM 654 C CA . ARG A 1 86 ? -9.879 -4.390 13.741 1.00 98.06 86 ARG A CA 1
ATOM 655 C C . ARG A 1 86 ? -8.692 -3.462 13.573 1.00 98.06 86 ARG A C 1
ATOM 657 O O . ARG A 1 86 ? -8.384 -2.692 14.481 1.00 98.06 86 ARG A O 1
ATOM 664 N N . LEU A 1 87 ? -8.044 -3.516 12.418 1.00 97.56 87 LEU A N 1
ATOM 665 C CA . LEU A 1 87 ? -6.950 -2.610 12.108 1.00 97.56 87 LEU A CA 1
ATOM 666 C C . LEU A 1 87 ? -7.500 -1.363 11.419 1.00 97.56 87 LEU A C 1
ATOM 668 O O . LEU A 1 87 ? -8.250 -1.476 10.450 1.00 97.56 87 LEU A O 1
ATOM 672 N N . SER A 1 88 ? -7.110 -0.189 11.916 1.00 96.88 88 SER A N 1
ATOM 673 C CA . SER A 1 88 ? -7.355 1.093 11.254 1.00 96.88 88 SER A CA 1
ATOM 674 C C . SER A 1 88 ? -6.048 1.606 10.666 1.00 96.88 88 SER A C 1
ATOM 676 O O . SER A 1 88 ? -5.038 1.592 11.356 1.00 96.88 88 SER A O 1
ATOM 678 N N . VAL A 1 89 ? -6.081 2.041 9.411 1.00 95.06 89 VAL A N 1
ATOM 679 C CA . VAL A 1 89 ? -4.968 2.685 8.712 1.00 95.06 89 VAL A CA 1
ATOM 680 C C . VAL A 1 89 ? -5.374 4.124 8.428 1.00 95.06 89 VAL A C 1
ATOM 682 O O . VAL A 1 89 ? -6.388 4.367 7.766 1.00 95.06 89 VAL A O 1
ATOM 685 N N . LEU A 1 90 ? -4.599 5.075 8.938 1.00 93.56 90 LEU A N 1
ATOM 686 C CA . LEU A 1 90 ? -4.806 6.502 8.735 1.00 93.56 90 LEU A CA 1
ATOM 687 C C . LEU A 1 90 ? -3.915 6.956 7.577 1.00 93.56 90 LEU A C 1
ATOM 689 O O . LEU A 1 90 ? -2.712 7.177 7.729 1.00 93.56 90 LEU A O 1
ATOM 693 N N . ARG A 1 91 ? -4.516 7.097 6.395 1.00 90.81 91 ARG A N 1
ATOM 694 C CA . ARG A 1 91 ? -3.825 7.530 5.174 1.00 90.81 91 ARG A CA 1
ATOM 695 C C . ARG A 1 91 ? -3.847 9.049 5.073 1.00 90.81 91 ARG A C 1
ATOM 697 O O . ARG A 1 91 ? -4.927 9.631 5.111 1.00 90.81 91 ARG A O 1
ATOM 704 N N . ASP A 1 92 ? -2.695 9.686 4.873 1.00 88.44 92 ASP A N 1
ATOM 705 C CA . ASP A 1 92 ? -2.636 11.136 4.646 1.00 88.44 92 ASP A CA 1
ATOM 706 C C . ASP A 1 92 ? -3.346 11.496 3.332 1.00 88.44 92 ASP A C 1
ATOM 708 O O . ASP A 1 92 ? -2.892 11.146 2.239 1.00 88.44 92 ASP A O 1
ATOM 712 N N . ALA A 1 93 ? -4.470 12.209 3.435 1.00 80.56 93 ALA A N 1
ATOM 713 C CA . ALA A 1 93 ? -5.312 12.552 2.294 1.00 80.56 93 ALA A CA 1
ATOM 714 C C . ALA A 1 93 ? -4.603 13.478 1.289 1.00 80.56 93 ALA A C 1
ATOM 716 O O . ALA A 1 93 ? -4.977 13.533 0.117 1.00 80.56 93 ALA A O 1
ATOM 717 N N . ARG A 1 94 ? -3.548 14.184 1.723 1.00 78.69 94 ARG A N 1
ATOM 718 C CA . ARG A 1 94 ? -2.782 15.123 0.887 1.00 78.69 94 ARG A CA 1
ATOM 719 C C . ARG A 1 94 ? -1.900 14.430 -0.143 1.00 78.69 94 ARG A C 1
ATOM 721 O O . ARG A 1 94 ? -1.500 15.071 -1.109 1.00 78.69 94 ARG A O 1
ATOM 728 N N . LEU A 1 95 ? -1.598 13.145 0.044 1.00 73.56 95 LEU A N 1
ATOM 729 C CA . LEU A 1 95 ? -0.783 12.371 -0.897 1.00 73.56 95 LEU A CA 1
ATOM 730 C C . LEU A 1 95 ? -1.534 12.028 -2.190 1.00 73.56 95 LEU A C 1
ATOM 732 O O . LEU A 1 95 ? -0.953 11.456 -3.109 1.00 73.56 95 LEU A O 1
ATOM 736 N N . GLY A 1 96 ? -2.804 12.426 -2.285 1.00 74.69 96 GLY A N 1
ATOM 737 C CA . GLY A 1 96 ? -3.617 12.264 -3.477 1.00 74.69 96 GLY A CA 1
ATOM 738 C C . GLY A 1 96 ? -4.079 10.824 -3.606 1.00 74.69 96 GLY A C 1
ATOM 739 O O . GLY A 1 96 ? -5.128 10.463 -3.066 1.00 74.69 96 GLY A O 1
ATOM 740 N N . GLU A 1 97 ? -3.297 10.009 -4.306 1.00 77.38 97 GLU A N 1
ATOM 741 C CA . GLU A 1 97 ? -3.704 8.668 -4.719 1.00 77.38 97 GLU A CA 1
ATOM 742 C C . GLU A 1 97 ? -3.840 7.689 -3.540 1.00 77.38 97 GLU A C 1
ATOM 744 O O . GLU A 1 97 ? -3.112 7.726 -2.544 1.00 77.38 97 GLU A O 1
ATOM 749 N N . GLU A 1 98 ? -4.845 6.821 -3.639 1.00 85.12 98 GLU A N 1
ATOM 750 C CA . GLU A 1 98 ? -5.063 5.710 -2.715 1.00 85.12 98 GLU A CA 1
ATOM 751 C C . GLU A 1 98 ? -3.950 4.664 -2.922 1.00 85.12 98 GLU A C 1
ATOM 753 O O . GLU A 1 98 ? -3.707 4.271 -4.065 1.00 85.12 98 GLU A O 1
ATOM 758 N N . PRO A 1 99 ? -3.281 4.177 -1.857 1.00 89.12 99 PRO A N 1
ATOM 759 C CA . PRO A 1 99 ? -2.350 3.065 -1.968 1.00 89.12 99 PRO A CA 1
ATOM 760 C C . PRO A 1 99 ? -3.007 1.877 -2.673 1.00 89.12 99 PRO A C 1
ATOM 762 O O . PRO A 1 99 ? -4.042 1.379 -2.224 1.00 89.12 99 PRO A O 1
ATOM 765 N N . PHE A 1 100 ? -2.373 1.385 -3.739 1.00 91.62 100 PHE A N 1
ATOM 766 C CA . PHE A 1 100 ? -2.941 0.363 -4.628 1.00 91.62 100 PHE A CA 1
ATOM 767 C C . PHE A 1 100 ? -3.409 -0.916 -3.910 1.00 91.62 100 PHE A C 1
ATOM 769 O O . PHE A 1 100 ? -4.280 -1.643 -4.393 1.00 91.62 100 PHE A O 1
ATOM 776 N N . TRP A 1 101 ? -2.816 -1.211 -2.752 1.00 94.25 101 TRP A N 1
ATOM 777 C CA . TRP A 1 101 ? -3.065 -2.424 -1.989 1.00 94.25 101 TRP A CA 1
ATOM 778 C C . TRP A 1 101 ? -4.237 -2.313 -1.010 1.00 94.25 101 TRP A C 1
ATOM 780 O O . TRP A 1 101 ? -4.767 -3.355 -0.634 1.00 94.25 101 TRP A O 1
ATOM 790 N N . LEU A 1 102 ? -4.666 -1.115 -0.584 1.00 94.06 102 LEU A N 1
ATOM 791 C CA . LEU A 1 102 ? -5.661 -0.975 0.494 1.00 94.06 102 LEU A CA 1
ATOM 792 C C . LEU A 1 102 ? -6.970 -1.681 0.131 1.00 94.06 102 LEU A C 1
ATOM 794 O O . LEU A 1 102 ? -7.347 -2.682 0.748 1.00 94.06 102 LEU A O 1
ATOM 798 N N . ARG A 1 103 ? -7.636 -1.208 -0.923 1.00 94.12 103 ARG A N 1
ATOM 799 C CA . ARG A 1 103 ? -8.895 -1.795 -1.387 1.00 94.12 103 ARG A CA 1
ATOM 800 C C . ARG A 1 103 ? -8.706 -3.199 -1.945 1.00 94.12 103 ARG A C 1
ATOM 802 O O . ARG A 1 103 ? -9.516 -4.076 -1.654 1.00 94.12 103 ARG A O 1
ATOM 809 N N . ALA A 1 104 ? -7.619 -3.439 -2.682 1.00 93.94 104 ALA A N 1
ATOM 810 C CA . ALA A 1 104 ? -7.303 -4.758 -3.230 1.00 93.94 104 ALA A CA 1
ATOM 811 C C . ALA A 1 104 ? -7.168 -5.832 -2.137 1.00 93.94 104 ALA A C 1
ATOM 813 O O . ALA A 1 104 ? -7.505 -6.992 -2.366 1.00 93.94 104 ALA A O 1
ATOM 814 N N . ARG A 1 105 ? -6.727 -5.446 -0.933 1.00 94.75 105 ARG A N 1
ATOM 815 C CA . ARG A 1 105 ? -6.580 -6.343 0.220 1.00 94.75 105 ARG A CA 1
ATOM 816 C C . ARG A 1 105 ? -7.743 -6.265 1.203 1.00 94.75 105 ARG A C 1
ATOM 818 O O . ARG A 1 105 ? -7.644 -6.830 2.293 1.00 94.75 105 ARG A O 1
ATOM 825 N N . GLY A 1 106 ? -8.854 -5.641 0.817 1.00 96.38 106 GLY A N 1
ATOM 826 C CA . GLY A 1 106 ? -10.112 -5.667 1.561 1.00 96.38 106 GLY A CA 1
ATOM 827 C C . GLY A 1 106 ? -10.227 -4.628 2.671 1.00 96.38 106 GLY A C 1
ATOM 828 O O . GLY A 1 106 ? -11.063 -4.802 3.552 1.00 96.38 106 GLY A O 1
ATOM 829 N N . PHE A 1 107 ? -9.410 -3.570 2.660 1.00 97.12 107 PHE A N 1
ATOM 830 C CA . PHE A 1 107 ? -9.695 -2.408 3.495 1.00 97.12 107 PHE A CA 1
ATOM 831 C C . PHE A 1 107 ? -10.860 -1.614 2.911 1.00 97.12 107 PHE A C 1
ATOM 833 O O . PHE A 1 107 ? -10.958 -1.406 1.700 1.00 97.12 107 PHE A O 1
ATOM 840 N N . THR A 1 108 ? -11.720 -1.124 3.793 1.00 96.75 108 THR A N 1
ATOM 841 C CA . THR A 1 108 ? -12.843 -0.255 3.450 1.00 96.75 108 THR A CA 1
ATOM 842 C C . THR A 1 108 ? -12.645 1.115 4.070 1.00 96.75 108 THR A C 1
ATOM 844 O O . THR A 1 108 ? -12.358 1.224 5.265 1.00 96.75 108 THR A O 1
ATOM 847 N N . GLN A 1 109 ? -12.825 2.166 3.274 1.00 94.38 109 GLN A N 1
ATOM 848 C CA . GLN A 1 109 ? -12.857 3.529 3.786 1.00 94.38 109 GLN A CA 1
ATOM 849 C C . GLN A 1 109 ? -14.097 3.711 4.663 1.00 94.38 109 GLN A C 1
ATOM 851 O O . GLN A 1 109 ? -15.201 3.321 4.288 1.00 94.38 109 GLN A O 1
ATOM 856 N N . THR A 1 110 ? -13.915 4.313 5.832 1.00 95.00 110 THR A N 1
ATOM 857 C CA . THR A 1 110 ? -14.989 4.477 6.826 1.00 95.00 110 THR A CA 1
ATOM 858 C C . THR A 1 110 ? -15.815 5.750 6.624 1.00 95.00 110 THR A C 1
ATOM 860 O O . THR A 1 110 ? -16.846 5.925 7.266 1.00 95.00 110 THR A O 1
ATOM 863 N N . GLY A 1 111 ? -15.348 6.667 5.769 1.00 92.94 111 GLY A N 1
ATOM 864 C CA . GLY A 1 111 ? -15.890 8.025 5.643 1.00 92.94 111 GLY A CA 1
ATOM 865 C C . GLY A 1 111 ? -15.483 8.964 6.786 1.00 92.94 111 GLY A C 1
ATOM 866 O O . GLY A 1 111 ? -15.843 10.137 6.760 1.00 92.94 111 GLY A O 1
ATOM 867 N N . LEU A 1 112 ? -14.728 8.471 7.775 1.00 93.44 112 LEU A N 1
ATOM 868 C CA . LEU A 1 112 ? -14.168 9.287 8.844 1.00 93.44 112 LEU A CA 1
ATOM 869 C C . LEU A 1 112 ? -12.866 9.943 8.395 1.00 93.44 112 LEU A C 1
ATOM 871 O O . LEU A 1 112 ? -12.041 9.336 7.705 1.00 93.44 112 LEU A O 1
ATOM 875 N N . THR A 1 113 ? -12.669 11.159 8.891 1.00 92.50 113 THR A N 1
ATOM 876 C CA . THR A 1 113 ? -11.440 11.921 8.718 1.00 92.50 113 THR A CA 1
ATOM 877 C C . THR A 1 113 ? -10.908 12.335 10.084 1.00 92.50 113 THR A C 1
ATOM 879 O O . THR A 1 113 ? -11.656 12.840 10.923 1.00 92.50 113 THR A O 1
ATOM 882 N N . ILE A 1 114 ? -9.612 12.132 10.310 1.00 92.50 114 ILE A N 1
ATOM 883 C CA . ILE A 1 114 ? -8.917 12.500 11.548 1.00 92.50 114 ILE A CA 1
ATOM 884 C C . ILE A 1 114 ? -7.947 13.636 11.245 1.00 92.50 114 ILE A C 1
ATOM 886 O O . ILE A 1 114 ? -7.242 13.613 10.238 1.00 92.50 114 ILE A O 1
ATOM 890 N N . LYS A 1 115 ? -7.900 14.640 12.122 1.00 92.31 115 LYS A N 1
ATOM 891 C CA . LYS A 1 115 ? -6.957 15.753 12.019 1.00 92.31 115 LYS A CA 1
ATOM 892 C C . LYS A 1 115 ? -5.909 15.649 13.118 1.00 92.31 115 LYS A C 1
ATOM 894 O O . LYS A 1 115 ? -6.261 15.619 14.294 1.00 92.31 115 LYS A O 1
ATOM 899 N N . GLU A 1 116 ? -4.641 15.672 12.731 1.00 87.56 116 GLU A N 1
ATOM 900 C CA . GLU A 1 116 ? -3.506 15.747 13.650 1.00 87.56 116 GLU A CA 1
ATOM 901 C C . GLU A 1 116 ? -2.588 16.888 13.201 1.00 87.56 116 GLU A C 1
ATOM 903 O O . GLU A 1 116 ? -2.025 16.875 12.105 1.00 87.56 116 GLU A O 1
ATOM 908 N N . GLY A 1 117 ? -2.492 17.941 14.018 1.00 87.00 117 GLY A N 1
ATOM 909 C CA . GLY A 1 117 ? -1.789 19.166 13.639 1.00 87.00 117 GLY A CA 1
ATOM 910 C C . GLY A 1 117 ? -2.334 19.767 12.334 1.00 87.00 117 GLY A C 1
ATOM 911 O O . GLY A 1 117 ? -3.501 20.162 12.251 1.00 87.00 117 GLY A O 1
ATOM 912 N N . SER A 1 118 ? -1.475 19.853 11.314 1.00 85.12 118 SER A N 1
ATOM 913 C CA . SER A 1 118 ? -1.827 20.313 9.962 1.00 85.12 118 SER A CA 1
ATOM 914 C C . SER A 1 118 ? -2.167 19.177 8.987 1.00 85.12 118 SER A C 1
ATOM 916 O O . SER A 1 118 ? -2.565 19.455 7.855 1.00 85.12 118 SER A O 1
ATOM 918 N N . ALA A 1 119 ? -2.018 17.915 9.399 1.00 85.31 119 ALA A N 1
ATOM 919 C CA . ALA A 1 119 ? -2.311 16.747 8.580 1.00 85.31 119 ALA A CA 1
ATOM 920 C C . ALA A 1 119 ? -3.772 16.304 8.739 1.00 85.31 119 ALA A C 1
ATOM 922 O O . ALA A 1 119 ? -4.407 16.499 9.778 1.00 85.31 119 ALA A O 1
ATOM 923 N N . THR A 1 120 ? -4.322 15.744 7.665 1.00 90.50 120 THR A N 1
ATOM 924 C CA . THR A 1 120 ? -5.699 15.248 7.589 1.00 90.50 120 THR A CA 1
ATOM 925 C C . THR A 1 120 ? -5.655 13.845 7.006 1.00 90.50 120 THR A C 1
ATOM 927 O O . THR A 1 120 ? -5.091 13.645 5.931 1.00 90.50 120 THR A O 1
ATOM 930 N N . PHE A 1 121 ? -6.223 12.888 7.730 1.00 92.25 121 PHE A N 1
ATOM 931 C CA . PHE A 1 121 ? -6.130 11.471 7.420 1.00 92.25 121 PHE A CA 1
ATOM 932 C C . PHE A 1 121 ? -7.498 10.883 7.125 1.00 92.25 121 PHE A C 1
ATOM 934 O O . PHE A 1 121 ? -8.426 11.061 7.914 1.00 92.25 121 PHE A O 1
ATOM 941 N N . ASP A 1 122 ? -7.593 10.121 6.043 1.00 93.25 122 ASP A N 1
ATOM 942 C CA . ASP A 1 122 ? -8.740 9.256 5.795 1.00 93.25 122 ASP A CA 1
ATOM 943 C C . ASP A 1 122 ? -8.543 7.929 6.517 1.00 93.25 122 ASP A C 1
ATOM 945 O O . ASP A 1 122 ? -7.458 7.340 6.479 1.00 93.25 122 ASP A O 1
ATOM 949 N N . VAL A 1 123 ? -9.609 7.436 7.144 1.00 95.12 123 VAL A N 1
ATOM 950 C CA . VAL A 1 123 ? -9.549 6.205 7.933 1.00 95.12 123 VAL A CA 1
ATOM 951 C C . VAL A 1 123 ? -10.043 5.015 7.119 1.00 95.12 123 VAL A C 1
ATOM 953 O O . VAL A 1 123 ? -11.196 4.974 6.671 1.00 95.12 123 VAL A O 1
ATOM 956 N N . TRP A 1 124 ? -9.174 4.017 7.005 1.00 96.38 124 TRP A N 1
ATOM 957 C CA . TRP A 1 124 ? -9.414 2.733 6.357 1.00 96.38 124 TRP A CA 1
ATOM 958 C C . TRP A 1 124 ? -9.425 1.615 7.382 1.00 96.38 124 TRP A C 1
ATOM 960 O O . TRP A 1 124 ? -8.607 1.625 8.294 1.00 96.38 124 TRP A O 1
ATOM 970 N N . GLN A 1 125 ? -10.323 0.643 7.241 1.00 97.94 125 GLN A N 1
ATOM 971 C CA . GLN A 1 125 ? -10.451 -0.443 8.209 1.00 97.94 125 GLN A CA 1
ATOM 972 C C . GLN A 1 125 ? -10.568 -1.810 7.561 1.00 97.94 125 GLN A C 1
ATOM 974 O O . GLN A 1 125 ? -11.140 -1.952 6.481 1.00 97.94 125 GLN A O 1
ATOM 979 N N . LYS A 1 126 ? -10.039 -2.812 8.260 1.00 98.00 126 LYS A N 1
ATOM 980 C CA . LYS A 1 126 ? -10.219 -4.226 7.950 1.00 98.00 126 LYS A CA 1
ATOM 981 C C . LYS A 1 126 ? -10.142 -5.053 9.230 1.00 98.00 126 LYS A C 1
ATOM 983 O O . LYS A 1 126 ? -9.313 -4.784 10.101 1.00 98.00 126 LYS A O 1
ATOM 988 N N . ASP A 1 127 ? -10.988 -6.071 9.306 1.00 98.31 127 ASP A N 1
ATOM 989 C CA . ASP A 1 127 ? -10.941 -7.073 10.365 1.00 98.31 127 ASP A CA 1
ATOM 990 C C . ASP A 1 127 ? -9.940 -8.179 10.005 1.00 98.31 127 ASP A C 1
ATOM 992 O O . ASP A 1 127 ? -9.872 -8.641 8.861 1.00 98.31 127 ASP A O 1
ATOM 996 N N . PHE A 1 128 ? -9.143 -8.582 10.989 1.00 97.94 128 PHE A N 1
ATOM 997 C CA . PHE A 1 128 ? -8.153 -9.644 10.883 1.00 97.94 128 PHE A CA 1
ATOM 998 C C . PHE A 1 128 ? -8.359 -10.651 12.009 1.00 97.94 128 PHE A C 1
ATOM 1000 O O . PHE A 1 128 ? -8.572 -10.276 13.161 1.00 97.94 128 PHE A O 1
ATOM 1007 N N . GLU A 1 129 ? -8.230 -11.931 11.679 1.00 98.31 129 GLU A N 1
ATOM 1008 C CA . GLU A 1 129 ? -8.102 -12.991 12.676 1.00 98.31 129 GLU A CA 1
ATOM 1009 C C . GLU A 1 129 ? -6.724 -12.949 13.353 1.00 98.31 129 GLU A C 1
ATOM 1011 O O . GLU A 1 129 ? -5.796 -12.283 12.884 1.00 98.31 129 GLU A O 1
ATOM 1016 N N . ALA A 1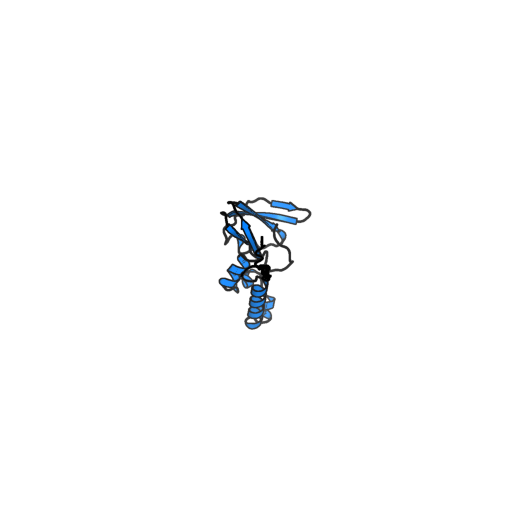 130 ? -6.574 -13.700 14.447 1.00 97.88 130 ALA A N 1
ATOM 1017 C CA . ALA A 1 130 ? -5.270 -13.907 15.071 1.00 97.88 130 ALA A CA 1
ATOM 1018 C C . ALA A 1 130 ? -4.266 -14.468 14.046 1.00 97.88 130 ALA A C 1
ATOM 1020 O O . ALA A 1 130 ? -4.542 -15.458 13.366 1.00 97.88 130 ALA A O 1
ATOM 1021 N N . GLY A 1 131 ? -3.083 -13.862 13.940 1.00 97.50 131 GLY A N 1
ATOM 1022 C CA . GLY A 1 131 ? -2.108 -14.250 12.929 1.00 97.50 131 GLY A CA 1
ATOM 1023 C C . GLY A 1 131 ? -1.173 -13.128 12.480 1.00 97.50 131 GLY A C 1
ATOM 1024 O O . GLY A 1 131 ? -1.121 -12.061 13.097 1.00 97.50 131 GLY A O 1
ATOM 1025 N N . PRO A 1 132 ? -0.366 -13.392 11.439 1.00 96.31 132 PRO A N 1
ATOM 1026 C CA . PRO A 1 132 ? 0.478 -12.381 10.825 1.00 96.31 132 PRO A CA 1
ATOM 1027 C C . PRO A 1 132 ? -0.367 -11.363 10.048 1.00 96.31 132 PRO A C 1
ATOM 1029 O O . PRO A 1 132 ? -1.304 -11.722 9.337 1.00 96.31 132 PRO A O 1
ATOM 1032 N N . ILE A 1 133 ? 0.011 -10.096 10.153 1.00 96.69 133 ILE A N 1
ATOM 1033 C CA . ILE A 1 133 ? -0.536 -8.977 9.396 1.00 96.69 133 ILE A CA 1
ATOM 1034 C C . ILE A 1 133 ? 0.639 -8.288 8.715 1.00 96.69 133 ILE A C 1
ATOM 1036 O O . ILE A 1 133 ? 1.621 -7.945 9.366 1.00 96.69 133 ILE A O 1
ATOM 1040 N N . GLY A 1 134 ? 0.518 -8.100 7.406 1.00 95.25 134 GLY A N 1
ATOM 1041 C CA . GLY A 1 134 ? 1.456 -7.336 6.594 1.00 95.25 134 GLY A CA 1
ATOM 1042 C C . GLY A 1 134 ? 0.727 -6.181 5.929 1.00 95.25 134 GLY A C 1
ATOM 1043 O O . GLY A 1 134 ? -0.416 -6.354 5.490 1.00 95.25 134 GLY A O 1
ATOM 1044 N N . LEU A 1 135 ? 1.366 -5.026 5.850 1.00 95.38 135 LEU A N 1
ATOM 1045 C CA . LEU A 1 135 ? 0.847 -3.805 5.256 1.00 95.38 135 LEU A CA 1
ATOM 1046 C C . LEU A 1 135 ? 1.828 -3.296 4.202 1.00 95.38 135 LEU A C 1
ATOM 1048 O O . LEU A 1 135 ? 3.041 -3.447 4.341 1.00 95.38 135 LEU A O 1
ATOM 1052 N N . GLY A 1 136 ? 1.290 -2.708 3.139 1.00 94.00 136 GLY A N 1
ATOM 1053 C CA . GLY A 1 136 ? 2.074 -2.300 1.982 1.00 94.00 136 GLY A CA 1
ATOM 1054 C C . GLY A 1 136 ? 2.691 -0.915 2.109 1.00 94.00 136 GLY A C 1
ATOM 1055 O O . GLY A 1 136 ? 2.464 -0.183 3.079 1.00 94.00 136 GLY A O 1
ATOM 1056 N N . ILE A 1 137 ? 3.462 -0.553 1.086 1.00 91.88 137 ILE A N 1
ATOM 1057 C CA . ILE A 1 137 ? 4.056 0.774 0.950 1.00 91.88 137 ILE A CA 1
ATOM 1058 C C . ILE A 1 137 ? 2.967 1.842 0.869 1.00 91.88 137 ILE A C 1
ATOM 1060 O O . ILE A 1 137 ? 1.868 1.620 0.358 1.00 91.88 137 ILE A O 1
ATOM 1064 N N . HIS A 1 138 ? 3.282 3.028 1.370 1.00 86.94 138 HIS A N 1
ATOM 1065 C CA . HIS A 1 138 ? 2.332 4.132 1.399 1.00 86.94 138 HIS A CA 1
ATOM 1066 C C . HIS A 1 138 ? 2.079 4.725 0.006 1.00 86.94 138 HIS A C 1
ATOM 1068 O O . HIS A 1 138 ? 0.943 5.010 -0.355 1.00 86.94 138 HIS A O 1
ATOM 1074 N N . SER A 1 139 ? 3.133 4.895 -0.786 1.00 84.62 139 SER A N 1
ATOM 1075 C CA . SER A 1 139 ? 3.075 5.503 -2.114 1.00 84.62 139 SER A CA 1
ATOM 1076 C C . SER A 1 139 ? 4.291 5.085 -2.936 1.00 84.62 139 SER A C 1
ATOM 1078 O O . SER A 1 139 ? 5.343 4.757 -2.385 1.00 84.62 139 SER A O 1
ATOM 1080 N N . PHE A 1 140 ? 4.170 5.147 -4.265 1.00 85.75 140 PHE A N 1
ATOM 1081 C CA . PHE A 1 140 ? 5.322 5.036 -5.170 1.00 85.75 140 PHE A CA 1
ATOM 1082 C C . PHE A 1 140 ? 6.142 6.335 -5.229 1.00 85.75 140 PHE A C 1
ATOM 1084 O O . PHE A 1 140 ? 7.321 6.319 -5.574 1.00 85.75 140 PHE A O 1
ATOM 1091 N N . THR A 1 141 ? 5.535 7.467 -4.864 1.00 73.69 141 THR A N 1
ATOM 1092 C CA . THR A 1 141 ? 6.179 8.782 -4.806 1.00 73.69 141 THR A CA 1
ATOM 1093 C C . THR A 1 141 ? 6.689 9.032 -3.388 1.00 73.69 141 THR A C 1
ATOM 1095 O O . THR A 1 141 ? 5.902 9.153 -2.448 1.00 73.69 141 THR A O 1
ATOM 1098 N N . GLY A 1 142 ? 8.008 9.042 -3.207 1.00 62.69 142 GLY A N 1
ATOM 1099 C CA . GLY A 1 142 ? 8.631 9.033 -1.884 1.00 62.69 142 GLY A CA 1
ATOM 1100 C C . GLY A 1 142 ? 8.498 10.342 -1.095 1.00 62.69 142 GLY A C 1
ATOM 1101 O O . GLY A 1 142 ? 8.695 11.430 -1.627 1.00 62.69 142 GLY A O 1
ATOM 1102 N N . SER A 1 143 ? 8.251 10.211 0.211 1.00 59.78 143 SER A N 1
ATOM 1103 C CA . SER A 1 143 ? 8.619 11.208 1.237 1.00 59.78 143 SER A CA 1
ATOM 1104 C C . SER A 1 143 ? 9.190 10.580 2.520 1.00 59.78 143 SER A C 1
ATOM 1106 O O . SER A 1 143 ? 9.564 11.300 3.437 1.00 59.78 143 SER A O 1
ATOM 1108 N N . GLY A 1 144 ? 9.267 9.243 2.604 1.00 61.88 144 GLY A N 1
ATOM 1109 C CA . GLY A 1 144 ? 9.673 8.523 3.819 1.00 61.88 144 GLY A CA 1
ATOM 1110 C C . GLY A 1 144 ? 8.589 8.442 4.903 1.00 61.88 144 GLY A C 1
ATOM 1111 O O . GLY A 1 144 ? 8.782 7.749 5.893 1.00 61.88 144 GLY A O 1
ATOM 1112 N N . ASN A 1 145 ? 7.441 9.096 4.709 1.00 70.62 145 ASN A N 1
ATOM 1113 C CA . ASN A 1 145 ? 6.321 9.040 5.644 1.00 70.62 145 ASN A CA 1
ATOM 1114 C C . ASN A 1 145 ? 5.502 7.755 5.471 1.00 70.62 145 ASN A C 1
ATOM 1116 O O . ASN A 1 145 ? 5.256 7.289 4.352 1.00 70.62 145 ASN A O 1
ATOM 1120 N N . HIS A 1 146 ? 5.012 7.217 6.582 1.00 75.69 146 HIS A N 1
ATOM 1121 C CA . HIS A 1 146 ? 4.084 6.087 6.611 1.00 75.69 146 HIS A CA 1
ATOM 1122 C C . HIS A 1 146 ? 2.724 6.538 7.144 1.00 75.69 146 HIS A C 1
ATOM 1124 O O . HIS A 1 146 ? 2.595 7.645 7.668 1.00 75.69 146 HIS A O 1
ATOM 1130 N N . TYR A 1 147 ? 1.704 5.711 6.937 1.00 85.62 147 TYR A N 1
ATOM 1131 C CA . TYR A 1 147 ? 0.408 5.898 7.588 1.00 85.62 147 TYR A CA 1
ATOM 1132 C C . TYR A 1 147 ? 0.543 5.735 9.107 1.00 85.62 147 TYR A C 1
ATOM 1134 O O . TYR A 1 147 ? 1.516 5.145 9.589 1.00 85.62 147 TYR A O 1
ATOM 1142 N N . LEU A 1 148 ? -0.446 6.263 9.829 1.00 83.44 148 LEU A N 1
ATOM 1143 C CA . LEU A 1 148 ? -0.620 6.036 11.265 1.00 83.44 148 LEU A CA 1
ATOM 1144 C C . LEU A 1 148 ? -1.546 4.841 11.525 1.00 83.44 148 LEU A C 1
ATOM 1146 O O . LEU A 1 148 ? -2.419 4.562 10.663 1.00 83.44 148 LEU A O 1
#